Protein AF-L8FQY3-F1 (afdb_monomer)

Mean predicted aligned error: 8.59 Å

Nearest PDB structures (foldseek):
  4eis-assembly2_B  TM=9.741E-01  e=4.251E-07  Neurospora crassa OR74A
  4eis-assembly1_A  TM=9.770E-01  e=6.621E-07  Neurospora crassa OR74A
  3zud-assembly1_A  TM=8.870E-01  e=3.808E-05  Thermoascus aurantiacus
  6haq-assembly1_A  TM=8.847E-01  e=3.076E-04  Aspergillus fumigatus Af293
  7vfc-assembly1_A  TM=8.692E-01  e=1.024E-03  compost metagenome

Structure (mmCIF, N/CA/C/O backbone):
data_AF-L8FQY3-F1
#
_entry.id   AF-L8FQY3-F1
#
loop_
_atom_site.group_PDB
_atom_site.id
_atom_site.type_symbol
_atom_site.label_atom_id
_atom_site.label_alt_id
_atom_site.label_comp_id
_atom_site.label_asym_id
_atom_site.label_entity_id
_atom_site.label_seq_id
_atom_site.pdbx_PDB_ins_code
_atom_site.Cartn_x
_atom_site.Cartn_y
_atom_site.Cartn_z
_atom_site.occupancy
_atom_site.B_iso_or_equiv
_atom_site.auth_seq_id
_atom_site.auth_comp_id
_atom_site.auth_asym_id
_atom_site.auth_atom_id
_atom_site.pdbx_PDB_model_num
ATOM 1 N N . MET A 1 1 ? 3.297 -16.071 -67.420 1.00 39.44 1 MET A N 1
ATOM 2 C CA . MET A 1 1 ? 3.850 -15.745 -66.087 1.00 39.44 1 MET A CA 1
ATOM 3 C C . MET A 1 1 ? 2.731 -15.192 -65.217 1.00 39.44 1 MET A C 1
ATOM 5 O O . MET A 1 1 ? 2.152 -14.176 -65.575 1.00 39.44 1 MET A O 1
ATOM 9 N N . ARG A 1 2 ? 2.355 -15.903 -64.147 1.00 44.88 2 ARG A N 1
ATOM 10 C CA . ARG A 1 2 ? 1.348 -15.459 -63.168 1.00 44.88 2 ARG A CA 1
ATOM 11 C C . ARG A 1 2 ? 2.064 -14.658 -62.080 1.00 44.88 2 ARG A C 1
ATOM 13 O O . ARG A 1 2 ? 2.886 -15.227 -61.372 1.00 44.88 2 ARG A O 1
ATOM 20 N N . PHE A 1 3 ? 1.758 -13.371 -61.949 1.00 51.28 3 PHE A N 1
ATOM 21 C CA . PHE A 1 3 ? 2.192 -12.577 -60.800 1.00 51.28 3 PHE A CA 1
ATOM 22 C C . PHE A 1 3 ? 1.119 -12.682 -59.714 1.00 51.28 3 PHE A C 1
ATOM 24 O O . PHE A 1 3 ? 0.079 -12.027 -59.784 1.00 51.28 3 PHE A O 1
ATOM 31 N N . GLN A 1 4 ? 1.350 -13.564 -58.743 1.00 55.47 4 GLN A N 1
ATOM 32 C CA . GLN A 1 4 ? 0.541 -13.664 -57.531 1.00 55.47 4 GLN A CA 1
ATOM 33 C C . GLN A 1 4 ? 0.774 -12.385 -56.711 1.00 55.47 4 GLN A C 1
ATOM 35 O O . GLN A 1 4 ? 1.874 -12.163 -56.212 1.00 55.47 4 GLN A O 1
ATOM 40 N N . LYS A 1 5 ? -0.235 -11.514 -56.606 1.00 52.81 5 LYS A N 1
ATOM 41 C CA . LYS A 1 5 ? -0.188 -10.335 -55.730 1.00 52.81 5 LYS A CA 1
ATOM 42 C C . LYS A 1 5 ? -0.480 -10.791 -54.303 1.00 52.81 5 LYS A C 1
ATOM 44 O O . LYS A 1 5 ? -1.637 -10.936 -53.922 1.00 52.81 5 LYS A O 1
ATOM 49 N N . THR A 1 6 ? 0.560 -11.076 -53.533 1.00 52.97 6 THR A N 1
ATOM 50 C CA . THR A 1 6 ? 0.456 -11.299 -52.089 1.00 52.97 6 THR A CA 1
ATOM 51 C C . THR A 1 6 ? 0.135 -9.968 -51.412 1.00 52.97 6 THR A C 1
ATOM 53 O O . THR A 1 6 ? 0.972 -9.072 -51.345 1.00 52.97 6 THR A O 1
ATOM 56 N N . SER A 1 7 ? -1.104 -9.823 -50.944 1.00 58.19 7 SER A N 1
ATOM 57 C CA . SER A 1 7 ? -1.529 -8.721 -50.083 1.00 58.19 7 SER A CA 1
ATOM 58 C C . SER A 1 7 ? -0.725 -8.734 -48.780 1.00 58.19 7 SER A C 1
ATOM 60 O O . SER A 1 7 ? -0.871 -9.659 -47.986 1.00 58.19 7 SER A O 1
ATOM 62 N N . LEU A 1 8 ? 0.090 -7.704 -48.533 1.00 52.75 8 LEU A N 1
ATOM 63 C CA . LEU A 1 8 ? 0.567 -7.392 -47.185 1.00 52.75 8 LEU A CA 1
ATOM 64 C C . LEU A 1 8 ? -0.477 -6.502 -46.503 1.00 52.75 8 LEU A C 1
ATOM 66 O O . LEU A 1 8 ? -0.517 -5.294 -46.721 1.00 52.75 8 LEU A O 1
ATOM 70 N N . VAL A 1 9 ? -1.327 -7.102 -45.671 1.00 56.69 9 VAL A N 1
ATOM 71 C CA . VAL A 1 9 ? -2.060 -6.361 -44.639 1.00 56.69 9 VAL A CA 1
ATOM 72 C C . VAL A 1 9 ? -1.094 -6.198 -43.469 1.00 56.69 9 VAL A C 1
ATOM 74 O O . VAL A 1 9 ? -0.833 -7.150 -42.737 1.00 56.69 9 VAL A O 1
ATOM 77 N N . ALA A 1 10 ? -0.515 -5.009 -43.319 1.00 56.47 10 ALA A N 1
ATOM 78 C CA . ALA A 1 10 ? 0.243 -4.654 -42.127 1.00 56.47 10 ALA A CA 1
ATOM 79 C C . ALA A 1 10 ? -0.748 -4.429 -40.973 1.00 56.47 10 ALA A C 1
ATOM 81 O O . ALA A 1 10 ? -1.331 -3.355 -40.839 1.00 56.47 10 ALA A O 1
ATOM 82 N N . ALA A 1 11 ? -0.975 -5.461 -40.160 1.00 55.75 11 ALA A N 1
ATOM 83 C CA . ALA A 1 11 ? -1.670 -5.324 -38.888 1.00 55.75 11 ALA A CA 1
ATOM 84 C C . ALA A 1 11 ? -0.737 -4.609 -37.896 1.00 55.75 11 ALA A C 1
ATOM 86 O O . ALA A 1 11 ? 0.052 -5.241 -37.199 1.00 55.75 11 ALA A O 1
ATOM 87 N N . ALA A 1 12 ? -0.792 -3.278 -37.866 1.00 56.62 12 ALA A N 1
ATOM 88 C CA . ALA A 1 12 ? -0.176 -2.486 -36.810 1.00 56.62 12 ALA A CA 1
ATOM 89 C C . ALA A 1 12 ? -0.994 -2.674 -35.524 1.00 56.62 12 ALA A C 1
ATOM 91 O O . ALA A 1 12 ? -1.950 -1.946 -35.262 1.00 56.62 12 ALA A O 1
ATOM 92 N N . SER A 1 13 ? -0.659 -3.694 -34.737 1.00 61.53 13 SER A N 1
ATOM 93 C CA . SER A 1 13 ? -1.157 -3.831 -33.372 1.00 61.53 13 SER A CA 1
ATOM 94 C C . SER A 1 13 ? -0.587 -2.686 -32.534 1.00 61.53 13 SER A C 1
ATOM 96 O O . SER A 1 13 ? 0.577 -2.733 -32.132 1.00 61.53 13 SER A O 1
ATOM 98 N N . LEU A 1 14 ? -1.384 -1.648 -32.276 1.00 54.38 14 LEU A N 1
ATOM 99 C CA . LEU A 1 14 ? -1.081 -0.704 -31.206 1.00 54.38 14 LEU A CA 1
ATOM 100 C C . LEU A 1 14 ? -1.215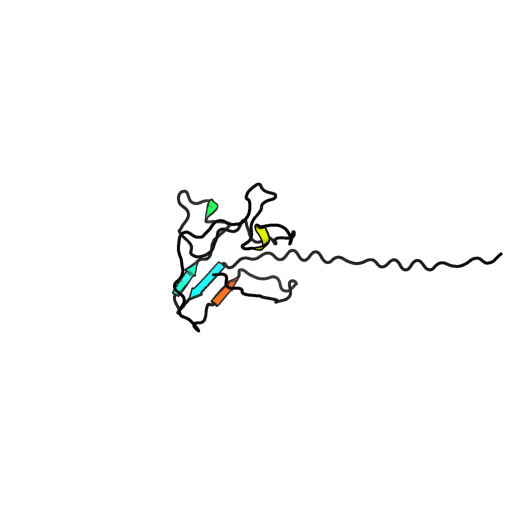 -1.459 -29.880 1.00 54.38 14 LEU A C 1
ATOM 102 O O . LEU A 1 14 ? -2.318 -1.631 -29.367 1.00 54.38 14 LEU A O 1
ATOM 106 N N . ALA A 1 15 ? -0.099 -1.942 -29.339 1.00 55.19 15 ALA A N 1
ATOM 107 C CA . ALA A 1 15 ? -0.039 -2.332 -27.941 1.00 55.19 15 ALA A CA 1
ATOM 108 C C . ALA A 1 15 ? -0.182 -1.046 -27.118 1.00 55.19 15 ALA A C 1
ATOM 110 O O . ALA A 1 15 ? 0.772 -0.290 -26.950 1.00 55.19 15 ALA A O 1
ATOM 111 N N . SER A 1 16 ? -1.397 -0.743 -26.672 1.00 55.78 16 SER A N 1
ATOM 112 C CA . SER A 1 16 ? -1.636 0.319 -25.703 1.00 55.78 16 SER A CA 1
ATOM 113 C C . SER A 1 16 ? -0.965 -0.077 -24.389 1.00 55.78 16 SER A C 1
ATOM 115 O O . SER A 1 16 ? -1.510 -0.871 -23.624 1.00 55.78 16 SER A O 1
ATOM 117 N N . THR A 1 17 ? 0.235 0.443 -24.137 1.00 55.28 17 THR A N 1
ATOM 118 C CA . THR A 1 17 ? 0.893 0.350 -22.833 1.00 55.28 17 THR A CA 1
ATOM 119 C C . THR A 1 17 ? 0.195 1.321 -21.887 1.00 55.28 17 THR A C 1
ATOM 121 O O . THR A 1 17 ? 0.544 2.498 -21.802 1.00 55.28 17 THR A O 1
ATOM 124 N N . VAL A 1 18 ? -0.853 0.851 -21.224 1.00 54.72 18 VAL A N 1
ATOM 125 C CA . VAL A 1 18 ? -1.529 1.592 -20.158 1.00 54.72 18 VAL A CA 1
ATOM 126 C C . VAL A 1 18 ? -0.727 1.417 -18.869 1.00 54.72 18 VAL A C 1
ATOM 128 O O . VAL A 1 18 ? -0.812 0.388 -18.204 1.00 54.72 18 VAL A O 1
ATOM 131 N N . ALA A 1 19 ? 0.120 2.403 -18.559 1.00 64.50 19 ALA A N 1
ATOM 132 C CA . ALA A 1 19 ? 0.831 2.483 -17.288 1.00 64.50 19 ALA A CA 1
ATOM 133 C C . ALA A 1 19 ? -0.066 3.189 -16.258 1.00 64.50 19 ALA A C 1
ATOM 135 O O . ALA A 1 19 ? -0.037 4.418 -16.124 1.00 64.50 19 ALA A O 1
ATOM 136 N N . ALA A 1 20 ? -0.900 2.408 -15.567 1.00 64.12 20 ALA A N 1
ATOM 137 C CA . ALA A 1 20 ? -1.744 2.918 -14.491 1.00 64.12 20 ALA A CA 1
ATOM 138 C C . ALA A 1 20 ? -0.859 3.200 -13.292 1.00 64.12 20 ALA A C 1
ATOM 140 O O . ALA A 1 20 ? -0.017 2.369 -12.951 1.00 64.12 20 ALA A O 1
ATOM 141 N N . HIS A 1 21 ? -1.073 4.344 -12.652 1.00 88.19 21 HIS A N 1
ATOM 142 C CA . HIS A 1 21 ? -0.329 4.697 -11.462 1.00 88.19 21 HIS A CA 1
ATOM 143 C C . HIS A 1 21 ? -1.290 5.000 -10.320 1.00 88.19 21 HIS A C 1
ATOM 145 O O . HIS A 1 21 ? -2.063 5.951 -10.393 1.00 88.19 21 HIS A O 1
ATOM 151 N N . GLY A 1 22 ? -1.234 4.201 -9.263 1.00 93.38 22 GLY A N 1
ATOM 152 C CA . GLY A 1 22 ? -2.010 4.429 -8.053 1.00 93.38 22 GLY A CA 1
ATOM 153 C C . GLY A 1 22 ? -1.680 3.425 -6.960 1.00 93.38 22 GLY A C 1
ATOM 154 O O . GLY A 1 22 ? -1.086 2.379 -7.212 1.00 93.38 22 GLY A O 1
ATOM 155 N N . TYR A 1 23 ? -2.061 3.753 -5.733 1.00 95.25 23 TYR A N 1
ATOM 156 C CA . TYR A 1 23 ? -1.990 2.844 -4.592 1.00 95.25 23 TYR A CA 1
ATOM 157 C C . TYR A 1 23 ? -3.156 3.119 -3.636 1.00 95.25 23 TYR A C 1
ATOM 159 O O . TYR A 1 23 ? -3.817 4.156 -3.728 1.00 95.25 23 TYR A O 1
ATOM 167 N N . VAL A 1 24 ? -3.430 2.177 -2.729 1.00 96.81 24 VAL A N 1
ATOM 168 C CA . VAL A 1 24 ? -4.423 2.364 -1.663 1.00 96.81 24 VAL A CA 1
ATOM 169 C C . VAL A 1 24 ? -3.861 3.351 -0.645 1.00 96.81 24 VAL A C 1
ATOM 171 O O . VAL A 1 24 ? -2.951 3.023 0.115 1.00 96.81 24 VAL A O 1
ATOM 174 N N . ASP A 1 25 ? -4.412 4.559 -0.643 1.00 97.50 25 ASP A N 1
ATOM 175 C CA . ASP A 1 25 ? -4.002 5.655 0.232 1.00 97.50 25 ASP A CA 1
ATOM 176 C C . ASP A 1 25 ? -4.492 5.431 1.668 1.00 97.50 25 ASP A C 1
ATOM 178 O O . ASP A 1 25 ? -3.766 5.643 2.645 1.00 97.50 25 ASP A O 1
ATOM 182 N N . LYS A 1 26 ? -5.724 4.929 1.804 1.00 97.12 26 LYS A N 1
ATOM 183 C CA . LYS A 1 26 ? -6.346 4.637 3.097 1.00 97.12 26 LYS A CA 1
ATOM 184 C C . LYS A 1 26 ? -7.404 3.544 3.018 1.00 97.12 26 LYS A C 1
ATOM 186 O O . LYS A 1 26 ? -7.935 3.239 1.952 1.00 97.12 26 LYS A O 1
ATOM 191 N N . LEU A 1 27 ? -7.695 2.963 4.175 1.00 97.00 27 LEU A N 1
ATOM 192 C CA . LEU A 1 27 ? -8.723 1.956 4.377 1.00 97.00 27 LEU A CA 1
ATOM 193 C C . LEU A 1 27 ? -9.693 2.435 5.448 1.00 97.00 27 LEU A C 1
ATOM 195 O O . LEU A 1 27 ? -9.273 3.053 6.425 1.00 97.00 27 LEU A O 1
ATOM 199 N N . VAL A 1 28 ? -10.968 2.089 5.310 1.00 97.00 28 VAL A N 1
ATOM 200 C CA . VAL A 1 28 ? -11.956 2.256 6.379 1.00 97.00 28 VAL A CA 1
ATOM 201 C C . VAL A 1 28 ? -12.477 0.882 6.768 1.00 97.00 28 VAL A C 1
ATOM 203 O O . VAL A 1 28 ? -13.069 0.185 5.947 1.00 97.00 28 VAL A O 1
ATOM 206 N N . ILE A 1 29 ? -12.238 0.487 8.018 1.00 96.12 29 ILE A N 1
ATOM 207 C CA . ILE A 1 29 ? -12.653 -0.805 8.576 1.00 96.12 29 ILE A CA 1
ATOM 208 C C . ILE A 1 29 ? -13.497 -0.518 9.813 1.00 96.12 29 ILE A C 1
ATOM 210 O O . ILE A 1 29 ? -13.016 0.105 10.761 1.00 96.12 29 ILE A O 1
ATOM 214 N N . GLY A 1 30 ? -14.771 -0.923 9.803 1.00 92.12 30 GLY A N 1
ATOM 215 C CA . GLY A 1 30 ? -15.676 -0.692 10.938 1.00 92.12 30 GLY A CA 1
ATOM 216 C C . GLY A 1 30 ? -15.796 0.787 11.339 1.00 92.12 30 GLY A C 1
ATOM 217 O O . GLY A 1 30 ? -15.885 1.101 12.523 1.00 92.12 30 GLY A O 1
ATOM 218 N N . GLY A 1 31 ? -15.716 1.703 10.368 1.00 93.38 31 GLY A N 1
ATOM 219 C CA . GLY A 1 31 ? -15.737 3.154 10.594 1.00 93.38 31 GLY A CA 1
ATOM 220 C C . GLY A 1 31 ? -14.418 3.764 11.087 1.00 93.38 31 GLY A C 1
ATOM 221 O O . GLY A 1 31 ? -14.337 4.982 11.225 1.00 93.38 31 GLY A O 1
ATOM 222 N N . THR A 1 32 ? -13.380 2.958 11.326 1.00 94.88 32 THR A N 1
ATOM 223 C CA . THR A 1 32 ? -12.042 3.449 11.685 1.00 94.88 32 THR A CA 1
ATOM 224 C C . THR A 1 32 ? -11.198 3.631 10.430 1.00 94.88 32 THR A C 1
ATOM 226 O O . THR A 1 32 ? -11.091 2.713 9.616 1.00 94.88 32 THR A O 1
ATOM 229 N N . GLU A 1 33 ? -10.592 4.809 10.275 1.00 96.88 33 GLU A N 1
ATOM 230 C CA . GLU A 1 33 ? -9.671 5.094 9.175 1.00 96.88 33 GLU A CA 1
ATOM 231 C C . GLU A 1 33 ? -8.259 4.590 9.508 1.00 96.88 33 GLU A C 1
ATOM 233 O O . GLU A 1 33 ? -7.698 4.892 10.562 1.00 96.88 33 GLU A O 1
ATOM 238 N N . TYR A 1 34 ? -7.675 3.840 8.579 1.00 97.31 34 TYR A N 1
ATOM 239 C CA . TYR A 1 34 ? -6.300 3.366 8.620 1.00 97.31 34 TYR A CA 1
ATOM 240 C C . TYR A 1 34 ? -5.559 3.923 7.413 1.00 97.31 34 TYR A C 1
ATOM 242 O O . TYR A 1 34 ? -5.891 3.617 6.268 1.00 97.31 34 TYR A O 1
ATOM 250 N N . THR A 1 35 ? -4.520 4.716 7.653 1.00 97.94 35 THR A N 1
ATOM 251 C CA . THR A 1 35 ? -3.633 5.155 6.575 1.00 97.94 35 THR A CA 1
ATOM 252 C C . THR A 1 35 ? -2.908 3.945 5.982 1.00 97.94 35 THR A C 1
ATOM 254 O O . THR A 1 35 ? -2.330 3.134 6.718 1.00 97.94 35 THR A O 1
ATOM 257 N N . GLY A 1 36 ? -2.935 3.833 4.655 1.00 97.25 36 GLY A N 1
ATOM 258 C CA . GLY A 1 36 ? -2.171 2.843 3.909 1.00 97.25 36 GLY A CA 1
ATOM 259 C C . GLY A 1 36 ? -0.666 3.098 3.988 1.00 97.25 36 GLY A C 1
ATOM 260 O O . GLY A 1 36 ? -0.202 4.039 4.635 1.00 97.25 36 GLY A O 1
ATOM 261 N N . TYR A 1 37 ? 0.116 2.245 3.333 1.00 97.38 37 TYR A N 1
ATOM 262 C CA . TYR A 1 37 ? 1.542 2.507 3.182 1.00 97.38 37 TYR A CA 1
ATOM 263 C C . TYR A 1 37 ? 1.754 3.672 2.215 1.00 97.38 37 TYR A C 1
ATOM 265 O O . TYR A 1 37 ? 1.194 3.671 1.120 1.00 97.38 37 TYR A O 1
ATOM 273 N N . GLN A 1 38 ? 2.573 4.645 2.609 1.00 97.69 38 GLN A N 1
ATOM 274 C CA . GLN A 1 38 ? 2.835 5.845 1.818 1.00 97.69 38 GLN A CA 1
ATOM 275 C C . GLN A 1 38 ? 4.221 5.752 1.164 1.00 97.69 38 GLN A C 1
ATOM 277 O O . GLN A 1 38 ? 5.206 6.158 1.784 1.00 97.69 38 GLN A O 1
ATOM 282 N N . PRO A 1 39 ? 4.349 5.255 -0.083 1.00 95.50 39 PRO A N 1
ATOM 283 C CA . PRO A 1 39 ? 5.653 4.985 -0.700 1.00 95.50 39 PRO A CA 1
ATOM 284 C C . PRO A 1 39 ? 6.512 6.236 -0.909 1.00 95.50 39 PRO A C 1
ATOM 286 O O . PRO A 1 39 ? 7.732 6.145 -0.985 1.00 95.50 39 PRO A O 1
ATOM 289 N N . TYR A 1 40 ? 5.890 7.414 -0.950 1.00 96.69 40 TYR A N 1
ATOM 290 C CA . TYR A 1 40 ? 6.574 8.696 -1.122 1.00 96.69 40 TYR A CA 1
ATOM 291 C C . TYR A 1 40 ? 6.847 9.431 0.196 1.00 96.69 40 TYR A C 1
ATOM 293 O O . TYR A 1 40 ? 7.310 10.568 0.176 1.00 96.69 40 TYR A O 1
ATOM 301 N N . SER A 1 41 ? 6.554 8.809 1.343 1.00 97.25 41 SER A N 1
ATOM 302 C CA . SER A 1 41 ? 6.725 9.424 2.663 1.00 97.25 41 SER A CA 1
ATOM 303 C C . SER A 1 41 ? 7.320 8.452 3.683 1.00 97.25 41 SER A C 1
ATOM 305 O O . SER A 1 41 ? 8.364 8.749 4.260 1.00 97.25 41 SER A O 1
ATOM 307 N N . ASP A 1 42 ? 6.733 7.263 3.845 1.00 96.81 42 ASP A N 1
ATOM 308 C CA . ASP A 1 42 ? 7.126 6.261 4.843 1.00 96.81 42 ASP A CA 1
ATOM 309 C C . ASP A 1 42 ? 8.621 5.870 4.773 1.00 96.81 42 ASP A C 1
ATOM 311 O O . ASP A 1 42 ? 9.249 5.818 5.835 1.00 96.81 42 ASP A O 1
ATOM 315 N N . PRO A 1 43 ? 9.246 5.665 3.587 1.00 94.25 43 PRO A N 1
ATOM 316 C CA . PRO A 1 43 ? 10.684 5.377 3.487 1.00 94.25 43 PRO A CA 1
ATOM 317 C C . PRO A 1 43 ? 11.615 6.482 3.994 1.00 94.25 43 PRO A C 1
ATOM 319 O O . PRO A 1 43 ? 12.790 6.218 4.244 1.00 94.25 43 PRO A O 1
ATOM 322 N N . TYR A 1 44 ? 11.123 7.717 4.101 1.00 96.06 44 TYR A N 1
ATOM 323 C CA . TYR A 1 44 ? 11.931 8.890 4.438 1.00 96.06 44 TYR A CA 1
ATOM 324 C C . TYR A 1 44 ? 11.881 9.246 5.930 1.00 96.06 44 TYR A C 1
ATOM 326 O O . TYR A 1 44 ? 12.573 10.169 6.364 1.00 96.06 44 TYR A O 1
ATOM 334 N N . TYR A 1 45 ? 11.104 8.515 6.734 1.00 96.44 45 TYR A N 1
ATOM 335 C CA . TYR A 1 45 ? 11.139 8.647 8.189 1.00 96.44 45 TYR A CA 1
ATOM 336 C C . TYR A 1 45 ? 12.299 7.837 8.789 1.00 96.44 45 TYR A C 1
ATOM 338 O O . TYR A 1 45 ? 12.505 6.690 8.394 1.00 96.44 45 TYR A O 1
ATOM 346 N N . PRO A 1 46 ? 12.999 8.359 9.817 1.00 96.56 46 PRO A N 1
ATOM 347 C CA . PRO A 1 46 ? 13.999 7.588 10.563 1.00 96.56 46 PRO A CA 1
ATOM 348 C C . PRO A 1 46 ? 13.421 6.311 11.188 1.00 96.56 46 PRO A C 1
ATOM 350 O O . PRO A 1 46 ? 14.063 5.264 11.187 1.00 96.56 46 PRO A O 1
ATOM 353 N N . THR A 1 47 ? 12.184 6.408 11.681 1.00 95.81 47 THR A N 1
ATOM 354 C CA . THR A 1 47 ? 11.370 5.280 12.136 1.00 95.81 47 THR A CA 1
ATOM 355 C C . THR A 1 47 ? 10.031 5.360 11.407 1.00 95.81 47 THR A C 1
ATOM 357 O O . THR A 1 47 ? 9.203 6.197 11.779 1.00 95.81 47 THR A O 1
ATOM 360 N N . PRO A 1 48 ? 9.814 4.548 10.359 1.00 94.19 48 PRO A N 1
ATOM 361 C CA . PRO A 1 48 ? 8.566 4.562 9.607 1.00 94.19 48 PRO A CA 1
ATOM 362 C C . PRO A 1 48 ? 7.350 4.298 10.506 1.00 94.19 48 PRO A C 1
ATOM 364 O O . PRO A 1 48 ? 7.419 3.417 11.373 1.00 94.19 48 PRO A O 1
ATOM 367 N N . PRO A 1 49 ? 6.230 5.020 10.316 1.00 95.38 49 PRO A N 1
ATOM 368 C CA . PRO A 1 49 ? 4.996 4.738 11.037 1.00 95.38 49 PRO A CA 1
ATOM 369 C C . PRO A 1 49 ? 4.549 3.288 10.799 1.00 95.38 49 PRO A C 1
ATOM 371 O O . PRO A 1 49 ? 4.597 2.812 9.661 1.00 95.38 49 PRO A O 1
ATOM 374 N N . PRO A 1 50 ? 4.092 2.561 11.832 1.00 96.25 50 PRO A N 1
ATOM 375 C CA . PRO A 1 50 ? 3.583 1.214 11.635 1.00 96.25 50 PRO A CA 1
ATOM 376 C C . PRO A 1 50 ? 2.261 1.262 10.851 1.00 96.25 50 PRO A C 1
ATOM 378 O O . PRO A 1 50 ? 1.380 2.074 11.134 1.00 96.25 50 PRO A O 1
ATOM 381 N N . ARG A 1 51 ? 2.121 0.381 9.857 1.00 97.00 51 ARG A N 1
ATOM 382 C CA . ARG A 1 51 ? 0.948 0.280 8.971 1.00 97.00 51 ARG A CA 1
ATOM 383 C C . ARG A 1 51 ? 0.308 -1.102 9.080 1.00 97.00 51 ARG A C 1
ATOM 385 O O . ARG A 1 51 ? 0.965 -2.049 9.508 1.00 97.00 51 ARG A O 1
ATOM 392 N N . ILE A 1 52 ? -0.950 -1.210 8.648 1.00 96.81 52 ILE A N 1
ATOM 393 C CA . ILE A 1 52 ? -1.623 -2.502 8.399 1.00 96.81 52 ILE A CA 1
ATOM 3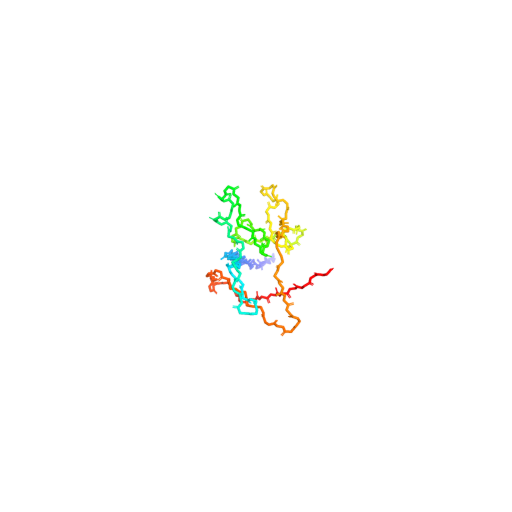94 C C . ILE A 1 52 ? -1.470 -2.966 6.940 1.00 96.81 52 ILE A C 1
ATOM 396 O O . ILE A 1 52 ? -1.669 -4.136 6.629 1.00 96.81 52 ILE A O 1
ATOM 400 N N . VAL A 1 53 ? -1.106 -2.044 6.042 1.00 96.69 53 VAL A N 1
ATOM 401 C CA . VAL A 1 53 ? -0.832 -2.313 4.626 1.00 96.69 53 VAL A CA 1
ATOM 402 C C . VAL A 1 53 ? 0.654 -2.578 4.450 1.00 96.69 53 VAL A C 1
ATOM 404 O O . VAL A 1 53 ? 1.494 -1.923 5.070 1.00 96.69 53 VAL A O 1
ATOM 407 N N . ARG A 1 54 ? 0.978 -3.557 3.607 1.00 96.31 54 ARG A N 1
ATOM 408 C CA . ARG A 1 54 ? 2.357 -3.912 3.282 1.00 96.31 54 ARG A CA 1
ATOM 409 C C . ARG A 1 54 ? 3.059 -2.796 2.501 1.00 96.31 54 ARG A C 1
ATOM 411 O O . ARG A 1 54 ? 2.415 -2.003 1.821 1.00 96.31 54 ARG A O 1
ATOM 418 N N . ALA A 1 55 ? 4.385 -2.752 2.601 1.00 94.75 55 ALA A N 1
ATOM 419 C CA . ALA A 1 55 ? 5.186 -1.771 1.879 1.00 94.75 55 ALA A CA 1
ATOM 420 C C . ALA A 1 55 ? 5.147 -2.016 0.364 1.00 94.75 55 ALA A C 1
ATOM 422 O O . ALA A 1 55 ? 5.377 -3.139 -0.077 1.00 94.75 55 ALA A O 1
ATOM 423 N N . VAL A 1 56 ? 4.933 -0.958 -0.419 1.00 95.25 56 VAL A N 1
ATOM 424 C CA . VAL A 1 56 ? 4.967 -0.993 -1.890 1.00 95.25 56 VAL A CA 1
ATOM 425 C C . VAL A 1 56 ? 6.058 -0.054 -2.417 1.00 95.25 56 VAL A C 1
ATOM 427 O O . VAL A 1 56 ? 6.345 0.953 -1.773 1.00 95.25 56 VAL A O 1
ATOM 430 N N . PRO A 1 57 ? 6.692 -0.342 -3.565 1.00 94.06 57 PRO A N 1
ATOM 431 C CA . PRO A 1 57 ? 7.810 0.467 -4.069 1.00 94.06 57 PRO A CA 1
ATOM 432 C C . PRO A 1 57 ? 7.381 1.842 -4.609 1.00 94.06 57 PRO A C 1
ATOM 434 O O . PRO A 1 57 ? 8.208 2.736 -4.762 1.00 94.06 57 PRO A O 1
ATOM 437 N N . GLY A 1 58 ? 6.098 2.013 -4.925 1.00 93.56 58 GLY A N 1
ATOM 438 C CA . GLY A 1 58 ? 5.563 3.199 -5.576 1.00 93.56 58 GLY A CA 1
ATOM 439 C C . GLY A 1 58 ? 4.148 2.954 -6.075 1.00 93.56 58 GLY A C 1
ATOM 440 O O . GLY A 1 58 ? 3.470 2.031 -5.630 1.00 93.56 58 GLY A O 1
ATOM 441 N N . ASN A 1 59 ? 3.722 3.783 -7.022 1.00 93.62 59 ASN A N 1
ATOM 442 C CA . ASN A 1 59 ? 2.407 3.707 -7.647 1.00 93.62 59 ASN A CA 1
ATOM 443 C C . ASN A 1 59 ? 2.396 2.928 -8.976 1.00 93.62 59 ASN A C 1
ATOM 445 O O . ASN A 1 59 ? 1.332 2.788 -9.560 1.00 93.62 59 ASN A O 1
ATOM 449 N N . GLY A 1 60 ? 3.544 2.450 -9.470 1.00 90.88 60 GLY A N 1
ATOM 450 C CA . GLY A 1 60 ? 3.651 1.759 -10.760 1.00 90.88 60 GLY A CA 1
ATOM 451 C C . GLY A 1 60 ? 3.149 0.304 -10.753 1.00 90.88 60 GLY A C 1
ATOM 452 O O . GLY A 1 60 ? 2.991 -0.295 -9.684 1.00 90.88 60 GLY A O 1
ATOM 453 N N . PRO A 1 61 ? 2.913 -0.283 -11.943 1.00 90.81 61 PRO A N 1
ATOM 454 C CA . PRO A 1 61 ? 2.411 -1.646 -12.083 1.00 90.81 61 PRO A CA 1
ATOM 455 C C . PRO A 1 61 ? 3.520 -2.702 -11.969 1.00 90.81 61 PRO A C 1
ATOM 457 O O . PRO A 1 61 ? 4.670 -2.462 -12.337 1.00 90.81 61 PRO A O 1
ATOM 460 N N . VAL A 1 62 ? 3.134 -3.921 -11.585 1.00 92.00 62 VAL A N 1
ATOM 461 C CA . VAL A 1 62 ? 3.934 -5.134 -11.810 1.00 92.00 62 VAL A CA 1
ATOM 462 C C . VAL A 1 62 ? 3.586 -5.689 -13.190 1.00 92.00 62 VAL A C 1
ATOM 464 O O . VAL A 1 62 ? 2.410 -5.877 -13.498 1.00 92.00 62 VAL A O 1
ATOM 467 N N . GLN A 1 63 ? 4.594 -5.929 -14.029 1.00 91.00 63 GLN A N 1
ATOM 468 C CA . GLN A 1 63 ? 4.392 -6.353 -15.424 1.00 91.00 63 GLN A CA 1
ATOM 469 C C . GLN A 1 63 ? 4.707 -7.836 -15.662 1.00 91.00 63 GLN A C 1
ATOM 471 O O . GLN A 1 63 ? 4.126 -8.448 -16.556 1.00 91.00 63 GLN A O 1
ATOM 476 N N . ASP A 1 64 ? 5.590 -8.430 -14.854 1.00 92.25 64 ASP A N 1
ATOM 477 C CA . ASP A 1 64 ? 5.906 -9.856 -14.922 1.00 92.25 64 ASP A CA 1
ATOM 478 C C . ASP A 1 64 ? 4.964 -10.665 -14.021 1.00 92.25 64 ASP A C 1
ATOM 480 O O . ASP A 1 64 ? 5.087 -10.671 -12.796 1.00 92.25 64 ASP A O 1
ATOM 484 N N . LEU A 1 65 ? 4.029 -11.385 -14.643 1.00 93.00 65 LEU A N 1
ATOM 485 C CA . LEU A 1 65 ? 3.060 -12.242 -13.951 1.00 93.00 65 LEU A CA 1
ATOM 486 C C . LEU A 1 65 ? 3.685 -13.498 -13.325 1.00 93.00 65 LEU A C 1
ATOM 488 O O . LEU A 1 65 ? 3.017 -14.188 -12.558 1.00 93.00 65 LEU A O 1
ATOM 492 N N . THR A 1 66 ? 4.934 -13.819 -13.667 1.00 95.50 66 THR A N 1
ATOM 493 C CA . THR A 1 66 ? 5.674 -14.949 -13.088 1.00 95.50 66 THR A CA 1
ATOM 494 C C . THR A 1 66 ? 6.531 -14.538 -11.889 1.00 95.50 66 THR A C 1
ATOM 496 O O . THR A 1 66 ? 7.001 -15.406 -11.150 1.00 95.50 66 THR A O 1
ATOM 499 N N . SER A 1 67 ? 6.692 -13.230 -11.658 1.00 95.50 67 SER A N 1
ATOM 500 C CA . SER A 1 67 ? 7.437 -12.684 -10.526 1.00 95.50 67 SER A CA 1
ATOM 501 C C . SER A 1 67 ? 6.657 -12.811 -9.217 1.00 95.50 67 SER A C 1
ATOM 503 O O . SER A 1 67 ? 5.433 -12.688 -9.173 1.00 95.50 67 SER A O 1
ATOM 505 N N . ILE A 1 68 ? 7.388 -12.960 -8.110 1.00 95.62 68 ILE A N 1
ATOM 506 C CA . ILE A 1 68 ? 6.837 -12.868 -6.751 1.00 95.62 68 ILE A CA 1
ATOM 507 C C . ILE A 1 68 ? 6.197 -11.499 -6.464 1.00 95.62 68 ILE A C 1
ATOM 509 O O . ILE A 1 68 ? 5.309 -11.396 -5.615 1.00 95.62 68 ILE A O 1
ATOM 513 N N . ASP A 1 69 ? 6.602 -10.458 -7.195 1.00 96.44 69 ASP A N 1
ATOM 514 C CA . ASP A 1 69 ? 6.089 -9.096 -7.035 1.00 96.44 69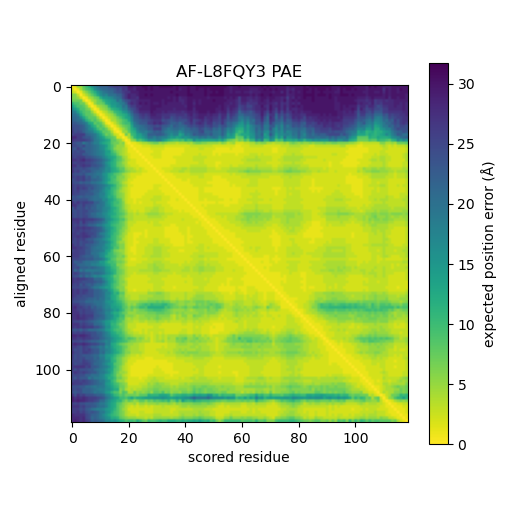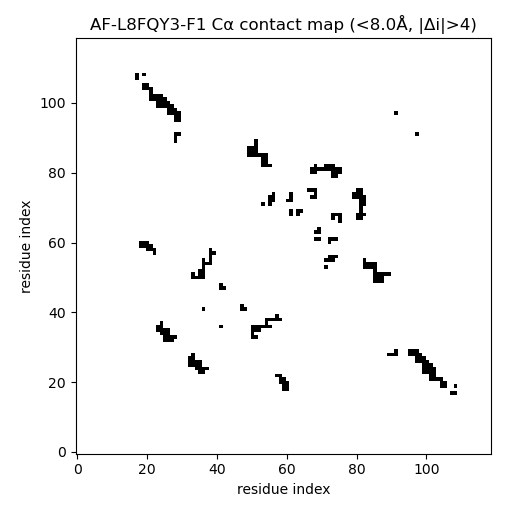 ASP A CA 1
ATOM 515 C C . ASP A 1 69 ? 4.572 -9.016 -7.289 1.00 96.44 69 ASP A C 1
ATOM 517 O O . ASP A 1 69 ? 3.902 -8.156 -6.721 1.00 96.44 69 ASP A O 1
ATOM 521 N N . ILE A 1 70 ? 3.985 -9.944 -8.060 1.00 95.56 70 ILE A N 1
ATOM 522 C CA . ILE A 1 70 ? 2.541 -9.942 -8.352 1.00 95.56 70 ILE A CA 1
ATOM 523 C C . ILE A 1 70 ? 1.674 -10.196 -7.107 1.00 95.56 70 ILE A C 1
ATOM 525 O O . ILE A 1 70 ? 0.500 -9.835 -7.089 1.00 95.56 70 ILE A O 1
ATOM 529 N N . GLN A 1 71 ? 2.232 -10.802 -6.052 1.00 95.56 71 GLN A N 1
ATOM 530 C CA . GLN A 1 71 ? 1.465 -11.206 -4.872 1.00 95.56 71 GLN A CA 1
ATOM 531 C C . GLN A 1 71 ? 0.976 -10.011 -4.042 1.00 95.56 71 GLN A C 1
ATOM 533 O O . GLN A 1 71 ? -0.156 -10.008 -3.564 1.00 95.56 71 GLN A O 1
ATOM 538 N N . CYS A 1 72 ? 1.843 -9.027 -3.805 1.00 95.75 72 CYS A N 1
ATOM 539 C CA . CYS A 1 72 ? 1.586 -7.897 -2.902 1.00 95.75 72 CYS A CA 1
ATOM 540 C C . CYS A 1 72 ? 2.294 -6.615 -3.372 1.00 95.75 72 CYS A C 1
ATOM 542 O O . CYS A 1 72 ? 2.585 -5.744 -2.554 1.00 95.75 72 CYS A O 1
ATOM 544 N N . ASN A 1 73 ? 2.573 -6.504 -4.675 1.00 95.00 73 ASN A N 1
ATOM 545 C CA . ASN A 1 73 ? 3.528 -5.556 -5.250 1.00 95.00 73 ASN A CA 1
ATOM 546 C C . ASN A 1 73 ? 4.981 -5.858 -4.807 1.00 95.00 73 ASN A C 1
ATOM 548 O O . ASN A 1 73 ? 5.237 -6.656 -3.901 1.00 95.00 73 ASN A O 1
ATOM 552 N N . GLY A 1 74 ? 5.950 -5.259 -5.485 1.00 93.56 74 GLY A N 1
ATOM 553 C CA . GLY A 1 74 ? 7.375 -5.488 -5.271 1.00 93.56 74 GLY A CA 1
ATOM 554 C C . GLY A 1 74 ? 8.191 -4.909 -6.419 1.00 93.56 74 GLY A C 1
ATOM 555 O O . GLY A 1 74 ? 7.634 -4.470 -7.425 1.00 93.56 74 GLY A O 1
ATOM 556 N N . TYR A 1 75 ? 9.510 -4.863 -6.257 1.00 91.56 75 TYR A N 1
ATOM 557 C CA . TYR A 1 75 ? 10.400 -4.402 -7.318 1.00 91.56 75 TYR A CA 1
ATOM 558 C C . TYR A 1 75 ? 11.683 -5.225 -7.308 1.00 91.56 75 TYR A C 1
ATOM 560 O O . TYR A 1 75 ? 12.773 -4.737 -6.983 1.00 91.56 75 TYR A O 1
ATOM 568 N N . SER A 1 76 ? 11.532 -6.505 -7.658 1.00 92.44 76 SER A N 1
ATOM 569 C CA . SER A 1 76 ? 12.636 -7.464 -7.701 1.00 92.44 76 SER A CA 1
ATOM 570 C C . SER A 1 76 ? 13.744 -7.002 -8.652 1.00 92.44 76 SER A C 1
ATOM 572 O O . SER A 1 76 ? 14.921 -7.141 -8.325 1.00 92.44 76 SER A O 1
ATOM 574 N N . GLU A 1 77 ? 13.387 -6.362 -9.772 1.00 87.12 77 GLU A N 1
ATOM 575 C CA . GLU A 1 77 ? 14.342 -5.767 -10.722 1.00 87.12 77 GLU A CA 1
ATOM 576 C C . GLU A 1 77 ? 15.216 -4.670 -10.091 1.00 87.12 77 GLU A C 1
ATOM 578 O O . GLU A 1 77 ? 16.389 -4.535 -10.434 1.00 87.12 77 GLU A O 1
ATOM 583 N N . GLY A 1 78 ? 14.683 -3.919 -9.122 1.00 83.31 78 GLY A N 1
ATOM 584 C CA . GLY A 1 78 ? 15.432 -2.923 -8.349 1.00 83.31 78 GLY A CA 1
ATOM 585 C C . GLY A 1 78 ? 16.169 -3.478 -7.136 1.00 83.31 78 GLY A C 1
ATOM 586 O O . GLY A 1 78 ? 16.644 -2.698 -6.312 1.00 83.31 78 GLY A O 1
ATOM 587 N N . GLY A 1 79 ? 16.243 -4.803 -6.990 1.00 84.38 79 GLY A N 1
ATOM 588 C CA . GLY A 1 79 ? 16.947 -5.473 -5.896 1.00 84.38 79 GLY A CA 1
ATOM 589 C C . GLY A 1 79 ? 16.125 -5.667 -4.619 1.00 84.38 79 GLY A C 1
ATOM 590 O O . GLY A 1 79 ? 16.667 -6.144 -3.621 1.00 84.38 79 GLY A O 1
ATOM 591 N N . ALA A 1 80 ? 14.830 -5.339 -4.627 1.00 82.88 80 ALA A N 1
ATOM 592 C CA . ALA A 1 80 ? 13.920 -5.567 -3.507 1.00 82.88 80 ALA A CA 1
ATOM 593 C C . ALA A 1 80 ? 12.893 -6.645 -3.877 1.00 82.88 80 ALA A C 1
ATOM 595 O O . ALA A 1 80 ? 11.853 -6.355 -4.462 1.00 82.88 80 ALA A O 1
ATOM 596 N N . VAL A 1 81 ? 13.211 -7.898 -3.543 1.00 88.38 81 VAL A N 1
ATOM 597 C CA . VAL A 1 81 ? 12.386 -9.056 -3.910 1.00 88.38 81 VAL A CA 1
ATOM 598 C C . VAL A 1 81 ? 11.052 -9.039 -3.160 1.00 88.38 81 VAL A C 1
ATOM 600 O O . VAL A 1 81 ? 11.028 -9.216 -1.938 1.00 88.38 81 VAL A O 1
ATOM 603 N N . GLY A 1 82 ? 9.951 -8.868 -3.895 1.00 89.31 82 GLY A N 1
ATOM 604 C CA . GLY A 1 82 ? 8.592 -8.862 -3.363 1.00 89.31 82 GLY A CA 1
ATOM 605 C C . GLY A 1 82 ? 8.300 -7.729 -2.374 1.00 89.31 82 GLY A C 1
ATOM 606 O O . GLY A 1 82 ? 9.012 -6.728 -2.268 1.00 89.31 82 GLY A O 1
ATOM 607 N N . SER A 1 83 ? 7.225 -7.916 -1.609 1.00 92.81 83 SER A N 1
ATOM 608 C CA . SER A 1 83 ? 6.796 -7.013 -0.540 1.00 92.81 83 SER A CA 1
ATOM 609 C C . SER A 1 83 ? 7.142 -7.570 0.844 1.00 92.81 83 SER A C 1
ATOM 611 O O . SER A 1 83 ? 7.189 -8.780 1.066 1.00 92.81 83 SER A O 1
ATOM 613 N N . LYS A 1 84 ? 7.276 -6.682 1.836 1.00 91.44 84 LYS A N 1
ATOM 614 C CA . LYS A 1 84 ? 7.459 -7.055 3.251 1.00 91.44 84 LYS A CA 1
ATOM 615 C C . LYS A 1 84 ? 6.121 -7.104 4.003 1.00 91.44 84 LYS A C 1
ATOM 617 O O . LYS A 1 84 ? 5.259 -6.270 3.720 1.00 91.44 84 LYS A O 1
ATOM 622 N N . PRO A 1 85 ? 5.921 -8.043 4.950 1.00 94.06 85 PRO A N 1
ATOM 623 C CA . PRO A 1 85 ? 4.754 -8.033 5.827 1.00 94.06 85 PRO A CA 1
ATOM 624 C C . PRO A 1 85 ? 4.623 -6.715 6.596 1.00 94.06 85 PRO A C 1
ATOM 626 O O . PRO A 1 85 ? 5.620 -6.118 7.003 1.00 94.06 85 PRO A O 1
ATOM 629 N N . ALA A 1 86 ? 3.383 -6.282 6.803 1.00 95.81 86 ALA A N 1
ATOM 630 C CA . ALA A 1 86 ? 3.073 -5.146 7.654 1.00 95.81 86 ALA A CA 1
ATOM 631 C C . ALA A 1 86 ? 3.264 -5.526 9.138 1.00 95.81 86 ALA A C 1
ATOM 633 O O . 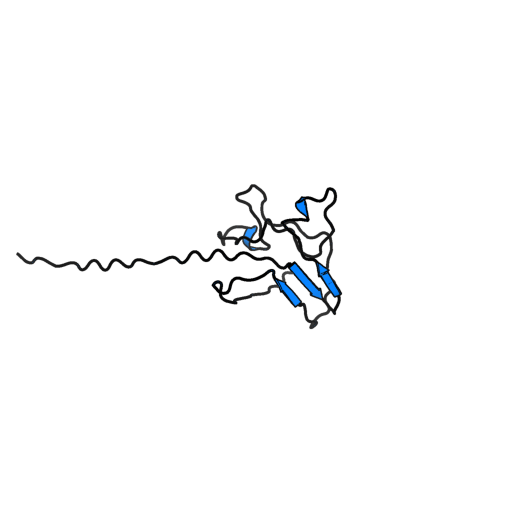ALA A 1 86 ? 2.987 -6.670 9.507 1.00 95.81 86 ALA A O 1
ATOM 634 N N . PRO A 1 87 ? 3.726 -4.601 9.999 1.00 95.50 87 PRO A N 1
ATOM 635 C CA . PRO A 1 87 ? 3.944 -4.888 11.417 1.00 95.50 87 PRO A CA 1
ATOM 636 C C . PRO A 1 87 ? 2.646 -4.973 12.235 1.00 95.50 87 PRO A C 1
ATOM 638 O O . PRO A 1 87 ? 2.678 -5.469 13.359 1.00 95.50 87 PRO A O 1
ATOM 641 N N . LEU A 1 88 ? 1.521 -4.479 11.704 1.00 95.50 88 LEU A N 1
ATOM 642 C CA . LEU A 1 88 ? 0.213 -4.492 12.362 1.00 95.50 88 LEU A CA 1
ATOM 643 C C . LEU A 1 88 ? -0.822 -5.253 11.526 1.00 95.50 88 LEU A C 1
ATOM 645 O O . LEU A 1 88 ? -0.712 -5.337 10.304 1.00 95.50 88 LEU A O 1
ATOM 649 N N . GLY A 1 89 ? -1.865 -5.745 12.195 1.00 92.38 89 GLY A N 1
ATOM 650 C CA . GLY A 1 89 ? -3.097 -6.221 11.566 1.00 92.38 89 GLY A CA 1
ATOM 651 C C . GLY A 1 89 ? -4.259 -5.262 11.830 1.00 92.38 89 GLY A C 1
ATOM 652 O O . GLY A 1 89 ? -4.293 -4.595 12.864 1.00 92.38 89 GLY A O 1
ATOM 653 N N . GLY A 1 90 ? -5.214 -5.200 10.902 1.00 86.25 90 GLY 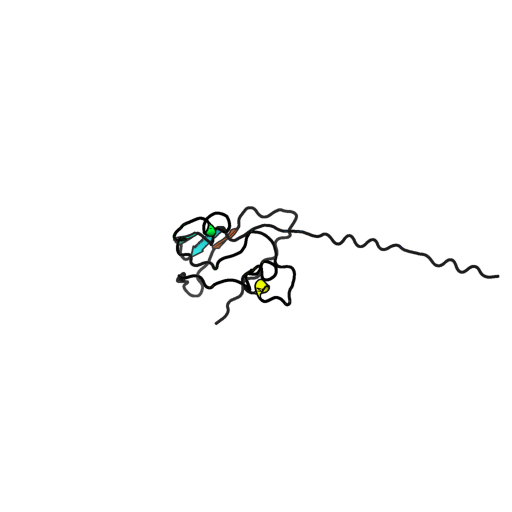A N 1
ATOM 654 C CA . GLY A 1 90 ? -6.501 -4.531 11.103 1.00 86.25 90 GLY A CA 1
ATOM 655 C C . GLY A 1 90 ? -7.568 -5.569 11.462 1.00 86.25 90 GLY A C 1
ATOM 656 O O . GLY A 1 90 ? -7.771 -6.488 10.669 1.00 86.25 90 GLY A O 1
ATOM 657 N N . PRO A 1 91 ? -8.230 -5.493 12.630 1.00 89.31 91 PRO A N 1
ATOM 658 C CA . PRO A 1 91 ? -9.310 -6.415 12.959 1.00 89.31 91 PRO A CA 1
ATOM 659 C C . PRO A 1 91 ? -10.511 -6.156 12.042 1.00 89.31 91 PRO A C 1
ATOM 661 O O . PRO A 1 91 ? -11.020 -5.041 11.982 1.00 89.31 91 PRO A O 1
ATOM 664 N N . VAL A 1 92 ? -10.969 -7.195 11.347 1.00 93.44 92 VAL A N 1
ATOM 665 C CA . VAL A 1 92 ? -12.130 -7.150 10.449 1.00 93.44 92 VAL A CA 1
ATOM 666 C C . VAL A 1 92 ? -13.117 -8.209 10.925 1.00 93.44 92 VAL A C 1
ATOM 668 O O . VAL A 1 92 ? -12.755 -9.379 11.054 1.00 93.44 92 VAL A O 1
ATOM 671 N N . ALA A 1 93 ? -14.354 -7.810 11.215 1.00 93.50 93 ALA A N 1
ATOM 672 C CA . ALA A 1 93 ? -15.410 -8.771 11.510 1.00 93.50 93 ALA A CA 1
ATOM 673 C C . ALA A 1 93 ? -15.852 -9.464 10.214 1.00 93.50 93 ALA A C 1
ATOM 675 O O . ALA A 1 93 ? -15.901 -8.831 9.156 1.00 93.50 93 ALA A O 1
ATOM 676 N N . ALA A 1 94 ? -16.197 -10.751 10.292 1.00 94.12 94 ALA A N 1
ATOM 677 C CA . ALA A 1 94 ? -16.821 -11.433 9.163 1.00 94.12 94 ALA A CA 1
ATOM 678 C C . ALA A 1 94 ? -18.075 -10.663 8.715 1.00 94.12 94 ALA A C 1
ATOM 680 O O . ALA A 1 94 ? -18.770 -10.073 9.544 1.00 94.12 94 ALA A O 1
ATOM 681 N N . ASP A 1 95 ? -18.305 -10.632 7.403 1.00 94.25 95 ASP A N 1
ATOM 682 C CA . ASP A 1 95 ? -19.407 -9.915 6.746 1.00 94.25 95 ASP A CA 1
ATOM 683 C C . ASP A 1 95 ? -19.428 -8.385 6.942 1.00 94.25 95 ASP A C 1
ATOM 685 O O . ASP A 1 95 ? -20.365 -7.719 6.501 1.00 94.25 95 ASP A O 1
ATOM 689 N N . SER A 1 96 ? -18.397 -7.796 7.562 1.00 95.06 96 SER A N 1
ATOM 690 C CA . SER A 1 96 ? -18.243 -6.339 7.605 1.00 95.06 96 SER A CA 1
ATOM 691 C C . SER A 1 96 ? -17.634 -5.789 6.317 1.00 95.06 96 SER A C 1
ATOM 693 O O . SER A 1 96 ? -16.845 -6.449 5.639 1.00 95.06 96 SER A O 1
ATOM 695 N N . GLU A 1 97 ? -18.003 -4.554 5.983 1.00 95.81 97 GLU A N 1
ATOM 696 C CA . GLU A 1 97 ? -17.457 -3.856 4.826 1.00 95.81 97 GLU A CA 1
ATOM 697 C C . GLU A 1 97 ? -16.080 -3.248 5.138 1.00 95.81 97 GLU A C 1
ATOM 699 O O . GLU A 1 97 ? -15.852 -2.679 6.211 1.00 95.81 97 GLU A O 1
ATOM 704 N N . VAL A 1 98 ? -15.172 -3.344 4.164 1.00 96.69 98 VAL A N 1
ATOM 705 C CA . VAL A 1 98 ? -13.875 -2.666 4.157 1.00 96.69 98 VAL A CA 1
ATOM 706 C C . VAL A 1 98 ? -13.823 -1.767 2.932 1.00 96.69 98 VAL A C 1
ATOM 708 O O . VAL A 1 98 ? -13.828 -2.255 1.802 1.00 96.69 98 VAL A O 1
ATOM 711 N N . SER A 1 99 ? -13.739 -0.456 3.142 1.00 96.94 99 SER A N 1
ATOM 712 C CA . SER A 1 99 ? -13.532 0.491 2.047 1.00 96.94 99 SER A CA 1
ATOM 713 C C . SER A 1 99 ? -12.040 0.631 1.756 1.00 96.94 99 SER A C 1
ATOM 715 O O . SER A 1 99 ? -11.250 0.869 2.669 1.00 96.94 99 SER A O 1
ATOM 717 N N . LEU A 1 100 ? -11.657 0.501 0.484 1.00 96.62 100 LEU A N 1
ATOM 718 C CA . LEU A 1 100 ? -10.304 0.769 -0.003 1.00 96.62 100 LEU A CA 1
ATOM 719 C C . LEU A 1 100 ? -10.326 2.060 -0.819 1.00 96.62 100 LEU A C 1
ATOM 721 O O . LEU A 1 100 ? -10.936 2.120 -1.887 1.00 96.62 100 LEU A O 1
ATOM 725 N N . ASN A 1 101 ? -9.656 3.094 -0.328 1.00 96.06 101 ASN A N 1
ATOM 726 C CA . ASN A 1 101 ? -9.611 4.394 -0.977 1.00 96.06 101 ASN A CA 1
ATOM 727 C C . ASN A 1 101 ? -8.277 4.537 -1.702 1.00 96.06 101 ASN A C 1
ATOM 729 O O . ASN A 1 101 ? -7.216 4.634 -1.082 1.00 96.06 101 ASN A O 1
ATOM 733 N N . TRP A 1 102 ? -8.343 4.543 -3.026 1.00 95.31 102 TRP A N 1
ATOM 734 C CA . TRP A 1 102 ? -7.187 4.734 -3.887 1.00 95.31 102 TRP A CA 1
ATOM 735 C C . TRP A 1 102 ? -6.834 6.213 -4.026 1.00 95.31 102 TRP A C 1
ATOM 737 O O . TRP A 1 102 ? -7.691 7.091 -3.901 1.00 95.31 102 TRP A O 1
ATOM 747 N N . THR A 1 103 ? -5.570 6.485 -4.347 1.00 95.31 103 THR A N 1
ATOM 748 C CA . THR A 1 103 ? -5.183 7.755 -4.972 1.00 95.31 103 THR A CA 1
ATOM 749 C C . THR A 1 103 ? -5.965 7.977 -6.272 1.00 95.31 103 THR A C 1
ATOM 751 O O . THR A 1 103 ? -6.546 7.035 -6.811 1.00 95.31 103 THR A O 1
ATOM 754 N N . LEU A 1 104 ? -5.940 9.200 -6.817 1.00 91.75 104 LEU A N 1
ATOM 755 C CA . LEU A 1 104 ? -6.591 9.511 -8.095 1.00 91.75 104 LEU A CA 1
ATOM 756 C C . LEU A 1 104 ? -6.248 8.455 -9.162 1.00 91.75 104 LEU A C 1
ATOM 758 O O . LEU A 1 104 ? -5.077 8.261 -9.486 1.00 91.75 104 LEU A O 1
ATOM 762 N N . TRP A 1 105 ? -7.276 7.790 -9.689 1.00 89.56 105 TRP A N 1
ATOM 763 C CA . TRP A 1 105 ? -7.136 6.764 -10.715 1.00 89.56 105 TRP A CA 1
ATOM 764 C C . TRP A 1 105 ? -7.398 7.372 -12.100 1.00 89.56 105 TRP A C 1
ATOM 766 O O . TRP A 1 105 ? -8.421 8.033 -12.266 1.00 89.56 105 TRP A O 1
ATOM 776 N N . PRO A 1 106 ? -6.507 7.210 -13.097 1.00 86.25 106 PRO A N 1
ATOM 777 C CA . PRO A 1 106 ? -6.717 7.816 -14.411 1.00 86.25 106 PRO A CA 1
ATOM 778 C C . PRO A 1 106 ? -7.840 7.129 -15.204 1.00 86.25 106 PRO A C 1
ATOM 780 O O . PRO A 1 106 ? -7.788 5.917 -15.403 1.00 86.25 106 PRO A O 1
ATOM 783 N N . ASP A 1 107 ? -8.764 7.904 -15.780 1.00 85.69 107 ASP A N 1
ATOM 784 C CA . ASP A 1 107 ? -9.926 7.401 -16.548 1.00 85.69 107 ASP A CA 1
ATOM 785 C C . ASP A 1 107 ? -9.564 6.490 -17.736 1.00 85.69 107 ASP A C 1
ATOM 787 O O . ASP A 1 107 ? -10.362 5.666 -18.182 1.00 85.69 107 ASP A O 1
ATOM 791 N N . SER A 1 108 ? -8.346 6.617 -18.271 1.00 82.81 108 SER A N 1
ATOM 792 C CA . SER A 1 108 ? -7.839 5.750 -19.342 1.00 82.81 108 SER A CA 1
ATOM 793 C C . SER A 1 108 ? -7.598 4.300 -18.901 1.00 82.81 108 SER A C 1
ATOM 795 O O . SER A 1 108 ? -7.366 3.435 -19.748 1.00 82.81 108 SER A O 1
ATOM 797 N N . HIS A 1 109 ? -7.654 4.020 -17.599 1.00 79.31 109 HIS A N 1
ATOM 798 C CA . HIS A 1 109 ? -7.416 2.710 -17.009 1.00 79.31 109 HIS A CA 1
ATOM 799 C C . HIS A 1 109 ? -8.733 2.149 -16.483 1.00 79.31 109 HIS A C 1
ATOM 801 O O . HIS A 1 109 ? -9.182 2.506 -15.399 1.00 79.31 109 HIS A O 1
ATOM 807 N N . GLY A 1 110 ? -9.353 1.266 -17.272 1.00 77.12 110 GLY A N 1
ATOM 808 C CA . GLY A 1 110 ? -10.669 0.708 -16.960 1.00 77.12 110 GLY A CA 1
ATOM 809 C C . GLY A 1 110 ? -10.778 0.105 -15.552 1.00 77.12 110 GLY A C 1
ATOM 810 O O . GLY A 1 110 ? -9.818 -0.423 -14.997 1.00 77.12 110 GLY A O 1
ATOM 811 N N . GLU A 1 111 ? -11.985 0.142 -14.996 1.00 69.44 111 GLU A N 1
ATOM 812 C CA . GLU A 1 111 ? -12.249 -0.054 -13.563 1.00 69.44 111 GLU A CA 1
ATOM 813 C C . GLU A 1 111 ? -12.383 -1.525 -13.114 1.00 69.44 111 GLU A C 1
ATOM 815 O O . GLU A 1 111 ? -13.325 -1.894 -12.412 1.00 69.44 111 GLU A O 1
ATOM 820 N N . ARG A 1 112 ? -11.476 -2.424 -13.516 1.00 80.44 112 ARG A N 1
ATOM 821 C CA . ARG A 1 112 ? -11.521 -3.814 -13.015 1.00 80.44 112 ARG A CA 1
ATOM 822 C C . ARG A 1 112 ? -10.743 -3.947 -11.710 1.00 80.44 112 ARG A C 1
ATOM 824 O O . ARG A 1 112 ? -9.528 -3.791 -11.705 1.00 80.44 112 ARG A O 1
ATOM 831 N N . ALA A 1 113 ?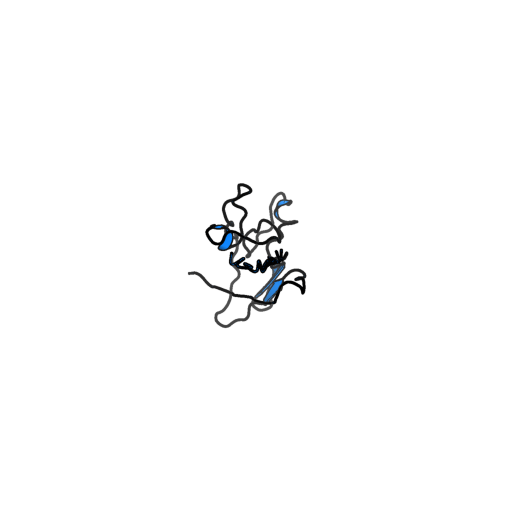 -11.438 -4.331 -10.643 1.00 87.56 113 ALA A N 1
ATOM 832 C CA . ALA A 1 113 ? -10.848 -4.675 -9.353 1.00 87.56 113 ALA A CA 1
ATOM 833 C C . ALA A 1 113 ? -11.159 -6.136 -8.977 1.00 87.56 113 ALA A C 1
ATOM 835 O O . ALA A 1 113 ? -12.258 -6.630 -9.230 1.00 87.56 113 ALA A O 1
ATOM 836 N N . LEU A 1 114 ? -10.187 -6.818 -8.366 1.00 92.69 114 LEU A N 1
ATOM 837 C CA . LEU A 1 114 ? -10.331 -8.148 -7.771 1.00 92.69 114 LEU A CA 1
ATOM 838 C C . LEU A 1 114 ? -9.706 -8.125 -6.373 1.00 92.69 114 LEU A C 1
ATOM 840 O O . LEU A 1 114 ? -8.564 -7.697 -6.219 1.00 92.69 114 LEU A O 1
ATOM 844 N N . THR A 1 115 ? -10.434 -8.636 -5.383 1.00 94.69 115 THR A N 1
ATOM 845 C CA . THR A 1 115 ? -9.962 -8.774 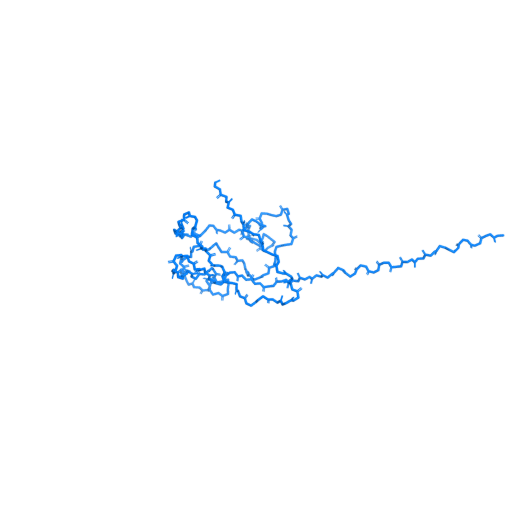-3.999 1.00 94.69 115 THR A CA 1
ATOM 846 C C . THR A 1 115 ? -9.887 -10.255 -3.638 1.00 94.69 115 THR A C 1
ATOM 848 O O . THR A 1 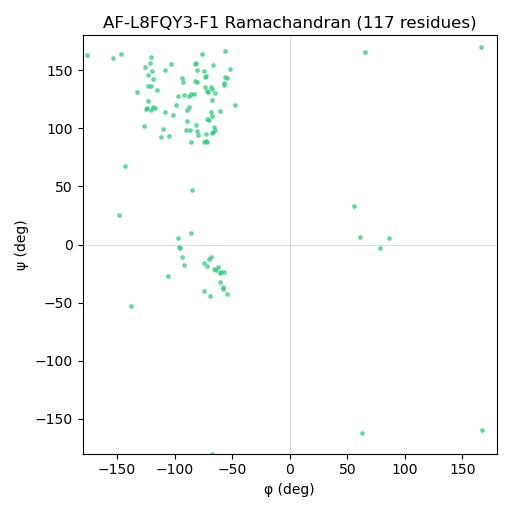115 ? -10.827 -11.002 -3.905 1.00 94.69 115 THR A O 1
ATOM 851 N N . LEU A 1 116 ? -8.773 -10.682 -3.037 1.00 95.44 116 LEU A N 1
ATOM 852 C CA . LEU A 1 116 ? -8.515 -12.066 -2.624 1.00 95.44 116 LEU A CA 1
ATOM 853 C C . LEU A 1 116 ? -8.143 -12.122 -1.137 1.00 95.44 116 LEU A C 1
ATOM 855 O O . LEU A 1 116 ? -7.583 -11.172 -0.593 1.00 95.44 116 LEU A O 1
ATOM 859 N N . LEU A 1 117 ? -8.418 -13.261 -0.501 1.00 92.38 117 LEU A N 1
ATOM 860 C CA . LEU A 1 117 ? -7.997 -13.587 0.864 1.00 92.38 117 LEU A CA 1
ATOM 861 C C . LEU A 1 117 ? -7.144 -14.862 0.824 1.00 92.38 117 LEU A C 1
ATOM 863 O O . LEU A 1 117 ? -7.500 -15.814 0.130 1.00 92.38 117 LEU A O 1
ATOM 867 N N . SER A 1 118 ? -6.034 -14.887 1.566 1.00 89.69 118 SER A N 1
ATOM 868 C CA . SER A 1 118 ? -5.188 -16.075 1.750 1.00 89.69 118 SER A CA 1
ATOM 869 C C . SER A 1 118 ? -5.056 -16.396 3.237 1.00 89.69 118 SER A C 1
ATOM 871 O O . SER A 1 118 ? -4.818 -15.476 4.023 1.00 89.69 118 SER A O 1
ATOM 873 N N . PHE A 1 119 ? -5.159 -17.675 3.595 1.00 78.81 119 PHE A N 1
ATOM 874 C CA . PHE A 1 119 ? -5.039 -18.190 4.962 1.00 78.81 119 PHE A CA 1
ATOM 875 C C . PHE A 1 119 ? -3.851 -19.142 5.080 1.00 78.81 119 PHE A C 1
ATOM 877 O O . PHE A 1 119 ? -3.558 -19.825 4.070 1.00 78.81 119 PHE A O 1
#

Sequence (119 aa):
MRFQKTSLVAAASLASTVAAHGYVDKLVIGGTEYTGYQPYSDPYYPTPPPRIVRAVPGNGPVQDLTSIDIQCNGYSEGGAVGSKPAPLGGPVAADSEVSLNWTLWPDSHGERALTLLSF

Organism: Pseudogymnoascus destructans (strain ATCC MYA-4855 / 20631-21) (NCBI:txid658429)

Radius of gyration: 20.88 Å; Cα contacts (8 Å, |Δi|>4): 157; chains: 1; bounding box: 36×28×79 Å

pLDDT: mean 86.46, std 15.09, range [39.44, 97.94]

Foldseek 3Di:
DDDDPDDDPPPPPPPPPPWKFKDQQWKAAPNDIFGEADLVPQVPDPHGDAGQQWDENGRTDDDDPPALCVPRHFCVVVVTRHIDGGPDHDDHDPPTDMDGHMDDTDPVDDDDDDDDDDD

Solvent-accessible surface area (backbone atoms only — not comparable to full-atom values): 7959 Å² total; per-residue (Å²): 136,86,83,80,81,79,80,81,79,80,81,79,76,78,77,79,82,78,82,56,54,48,47,55,51,29,34,35,45,88,86,44,80,42,64,31,47,45,55,92,49,41,80,78,41,98,72,53,78,86,23,56,39,47,50,43,82,55,35,70,74,77,84,56,85,85,43,69,21,64,79,61,39,36,40,49,93,80,72,41,74,32,48,52,84,40,87,41,82,76,88,74,62,87,96,58,71,69,48,76,41,60,44,80,70,60,85,91,54,74,92,83,82,85,88,87,86,87,134

InterPro domains:
  IPR005103 Auxiliary Activity family 9, catalytic domain [PF03443] (21-110)
  IPR049892 Auxiliary Activity family 9 [PTHR33353] (1-109)

Secondary structure (DSSP, 8-state):
-----------------------EEEEEETTEEEE---TTTGGGSSSPPP-SSPP-S-SPPP--TTSGGGGT--BGGGTB-SPPPPS------TT--EEEEESPPPTTS----------